Protein AF-A0A5J5J057-F1 (afdb_monomer)

Radius of gyration: 17.29 Å; Cα contacts (8 Å, |Δi|>4): 70; chains: 1; bounding box: 45×43×46 Å

Nearest PDB structures (foldseek):
  2crb-assembly1_A  TM=5.172E-01  e=2.451E+00  Mus musculus
  4drx-assembly1_B  TM=5.565E-01  e=5.419E+00  Ovis aries

Sequence (114 aa):
MNDDDALTYASHGPLSVARKGDRLLRGPEPPTQPVNWHLHAMREDWDLLTVSERVEAVRGSLLFIADPVSHLDEHDHATLADYTLGELYHSRLVLQRLLPHLIAAADGPPPRED

Solvent-accessible surface area (backbone atoms only — not comparable to full-atom values): 7349 Å² total; per-residue (Å²): 138,78,92,82,80,89,69,78,68,65,72,89,56,104,78,28,54,38,57,59,86,95,44,80,48,75,65,98,69,75,81,87,60,84,71,46,59,70,58,50,56,58,52,73,54,46,87,78,45,53,58,62,52,47,40,50,51,48,51,51,53,50,51,38,65,74,46,56,68,83,73,47,56,101,82,54,76,53,84,61,71,80,55,52,71,68,42,50,52,52,42,48,57,52,45,67,64,46,46,61,59,35,50,58,62,54,69,51,80,77,83,80,86,127

pLDDT: mean 70.29, std 19.85, range [30.58, 95.25]

Secondary structure (DSSP, 8-state):
---------B--STT-BEEETTEEE--SS-S-----HHHHHHHHTGGGS-HHHHHHHHHHHHHHHH-SGGG--TT--STTTT--HHHHHHHHHHHHHHHHHHHHHHH-PPPP--

Foldseek 3Di:
DDDDDPWDWDDQDQPTWTDDPPDTDGDNDDDDDPDLVLVVVCVVCVVVDDLVRNLVVLVVLLVCLVPVPVVDDPPPPDPCVPHDNVSSVSSNVVSVVVNVVSVDVVVDDPDDDD

Mean predicted aligned error: 13.41 Å

Structure (mmCIF, N/CA/C/O backbone):
data_AF-A0A5J5J057-F1
#
_entry.id   AF-A0A5J5J057-F1
#
loop_
_atom_site.group_PDB
_atom_site.id
_atom_site.type_symbol
_atom_site.label_atom_id
_atom_site.label_alt_id
_atom_site.label_comp_id
_atom_site.label_asym_id
_atom_site.label_entity_id
_atom_site.label_seq_id
_atom_site.pdbx_PDB_ins_code
_atom_site.Cartn_x
_atom_site.Cartn_y
_atom_site.Cartn_z
_atom_site.occupancy
_atom_site.B_iso_or_equiv
_atom_site.auth_seq_id
_atom_site.auth_comp_id
_atom_site.auth_asym_id
_atom_site.auth_atom_id
_atom_site.pdbx_PDB_model_num
ATOM 1 N N . MET A 1 1 ? 17.970 -22.728 -14.335 1.00 30.58 1 MET A N 1
ATOM 2 C CA . MET A 1 1 ? 17.951 -23.880 -13.412 1.00 30.58 1 MET A CA 1
ATOM 3 C C . MET A 1 1 ? 17.321 -23.365 -12.129 1.00 30.58 1 MET A C 1
ATOM 5 O O . MET A 1 1 ? 17.867 -22.425 -11.573 1.00 30.58 1 MET A O 1
ATOM 9 N N . ASN A 1 2 ? 16.157 -23.925 -11.791 1.00 35.81 2 ASN A N 1
ATOM 10 C CA . ASN A 1 2 ? 15.258 -23.665 -10.655 1.00 35.81 2 ASN A CA 1
ATOM 11 C C . ASN A 1 2 ? 14.646 -22.264 -10.489 1.00 35.81 2 ASN A C 1
ATOM 13 O O . ASN A 1 2 ? 15.198 -21.402 -9.812 1.00 35.81 2 ASN A O 1
ATOM 17 N N . ASP A 1 3 ? 13.434 -22.123 -11.037 1.00 45.19 3 ASP A N 1
ATOM 18 C CA . ASP A 1 3 ? 12.280 -21.698 -10.236 1.00 45.19 3 ASP A CA 1
ATOM 19 C C . ASP A 1 3 ? 12.157 -22.640 -9.031 1.00 45.19 3 ASP A C 1
ATOM 21 O O . ASP A 1 3 ? 12.112 -23.847 -9.242 1.00 45.19 3 ASP A O 1
ATOM 25 N N . ASP A 1 4 ? 12.174 -22.114 -7.807 1.00 38.03 4 ASP A N 1
ATOM 26 C CA . ASP A 1 4 ? 11.490 -22.685 -6.638 1.00 38.03 4 ASP A CA 1
ATOM 27 C C . ASP A 1 4 ? 11.689 -21.757 -5.427 1.00 38.03 4 ASP A C 1
ATOM 29 O O . ASP A 1 4 ? 12.806 -21.354 -5.103 1.00 38.03 4 ASP A O 1
ATOM 33 N N . ASP A 1 5 ? 10.578 -21.455 -4.756 1.00 39.72 5 ASP A N 1
ATOM 34 C CA . ASP A 1 5 ? 10.420 -20.657 -3.532 1.00 39.72 5 ASP A CA 1
ATOM 35 C C . ASP A 1 5 ? 10.354 -19.127 -3.694 1.00 39.72 5 ASP A C 1
ATOM 37 O O . ASP A 1 5 ? 11.186 -18.368 -3.194 1.00 39.72 5 ASP A O 1
ATOM 41 N N . ALA A 1 6 ? 9.254 -18.644 -4.281 1.00 38.47 6 ALA A N 1
ATOM 42 C CA . ALA A 1 6 ? 8.764 -17.292 -4.016 1.00 38.47 6 ALA A CA 1
ATOM 43 C C . ALA A 1 6 ? 8.367 -17.166 -2.527 1.00 38.47 6 ALA A C 1
ATOM 45 O O . ALA A 1 6 ? 7.258 -17.501 -2.104 1.00 38.47 6 ALA A O 1
ATOM 46 N N . LEU A 1 7 ? 9.314 -16.713 -1.710 1.00 44.62 7 LEU A N 1
ATOM 47 C CA . LEU A 1 7 ? 9.176 -16.525 -0.268 1.00 44.62 7 LEU A CA 1
ATOM 48 C C . LEU A 1 7 ? 8.236 -15.343 0.029 1.00 44.62 7 LEU A C 1
ATOM 50 O O . LEU A 1 7 ? 8.642 -14.185 -0.019 1.00 44.62 7 LEU A O 1
ATOM 54 N N . THR A 1 8 ? 6.973 -15.629 0.349 1.00 39.03 8 THR A N 1
ATOM 55 C CA . THR A 1 8 ? 6.021 -14.610 0.822 1.00 39.03 8 THR A CA 1
ATOM 56 C C . THR A 1 8 ? 6.206 -14.427 2.333 1.00 39.03 8 THR A C 1
ATOM 58 O O . THR A 1 8 ? 5.908 -15.349 3.094 1.00 39.03 8 THR A O 1
ATOM 61 N N . TYR A 1 9 ? 6.697 -13.269 2.788 1.00 49.66 9 TYR A N 1
ATOM 62 C CA . TYR A 1 9 ? 6.832 -12.954 4.219 1.00 49.66 9 TYR A CA 1
ATOM 63 C C . TYR A 1 9 ? 5.875 -11.840 4.647 1.00 49.66 9 TYR A C 1
ATOM 65 O O . TYR A 1 9 ? 5.698 -10.850 3.943 1.00 49.66 9 TYR A O 1
ATOM 73 N N . ALA A 1 10 ? 5.262 -12.019 5.819 1.00 38.59 10 ALA A N 1
ATOM 74 C CA . ALA A 1 10 ? 4.411 -11.034 6.469 1.00 38.59 10 ALA A CA 1
ATOM 75 C C . ALA A 1 10 ? 5.087 -10.534 7.757 1.00 38.59 10 ALA A C 1
ATOM 77 O O . ALA A 1 10 ? 5.382 -11.330 8.645 1.00 38.59 10 ALA A O 1
ATOM 78 N N . SER A 1 11 ? 5.234 -9.208 7.824 1.00 41.53 11 SER A N 1
ATOM 79 C CA . SER A 1 11 ? 5.592 -8.360 8.972 1.00 41.53 11 SER A CA 1
ATOM 80 C C . SER A 1 11 ? 7.046 -8.360 9.473 1.00 41.53 11 SER A C 1
ATOM 82 O O . SER A 1 11 ? 7.749 -9.367 9.466 1.00 41.53 11 SER A O 1
ATOM 84 N N . HIS A 1 12 ? 7.470 -7.163 9.908 1.00 39.88 12 HIS A N 1
ATOM 85 C CA . HIS A 1 12 ? 8.731 -6.869 10.585 1.00 39.88 12 HIS A CA 1
ATOM 86 C C . HIS A 1 12 ? 8.465 -6.616 12.077 1.00 39.88 12 HIS A C 1
ATOM 88 O O . HIS A 1 12 ? 7.659 -5.764 12.440 1.00 39.88 12 HIS A O 1
ATOM 94 N N . GLY A 1 13 ? 9.162 -7.361 12.930 1.00 42.66 13 GLY A N 1
ATOM 95 C CA . GLY A 1 13 ? 9.141 -7.294 14.391 1.00 42.66 13 GLY A CA 1
ATOM 96 C C . GLY A 1 13 ? 9.843 -8.512 15.021 1.00 42.66 13 GLY A C 1
ATOM 97 O O . GLY A 1 13 ? 10.202 -9.450 14.303 1.00 42.66 13 GLY A O 1
ATOM 98 N N . PRO A 1 14 ? 9.996 -8.581 16.358 1.00 41.28 14 PRO A N 1
ATOM 99 C CA . PRO A 1 14 ? 10.583 -9.736 17.068 1.00 41.28 14 PRO A CA 1
ATOM 100 C C . PRO A 1 14 ? 9.863 -11.074 16.807 1.00 41.28 14 PRO A C 1
ATOM 102 O O . PRO A 1 14 ? 10.348 -12.145 17.166 1.00 41.28 14 PRO A O 1
ATOM 105 N N . LEU A 1 15 ? 8.678 -10.998 16.196 1.00 37.69 15 LEU A N 1
ATOM 106 C CA . LEU A 1 15 ? 7.789 -12.103 15.861 1.00 37.69 15 LEU A CA 1
ATOM 107 C C . LEU A 1 15 ? 7.699 -12.364 14.348 1.00 37.69 15 LEU A C 1
ATOM 109 O O . LEU A 1 15 ? 6.811 -13.103 13.933 1.00 37.69 15 LEU A O 1
ATOM 113 N N . SER A 1 16 ? 8.587 -11.786 13.531 1.00 45.81 16 SER A N 1
ATOM 114 C CA . SER A 1 16 ? 8.602 -12.018 12.078 1.00 45.81 16 SER A CA 1
ATOM 115 C C . SER A 1 16 ? 8.796 -13.505 11.790 1.00 45.81 16 SER A C 1
ATOM 117 O O . SER A 1 16 ? 9.699 -14.143 12.343 1.00 45.81 16 SER A O 1
ATOM 119 N N . VAL A 1 17 ? 7.945 -14.065 10.932 1.00 44.81 17 VAL A N 1
ATOM 120 C CA . VAL A 1 17 ? 7.990 -15.482 10.569 1.00 44.81 17 VAL A CA 1
ATOM 121 C C . VAL A 1 17 ? 8.246 -15.618 9.082 1.00 44.81 17 VAL A C 1
ATOM 123 O O . VAL A 1 17 ? 7.434 -15.212 8.253 1.00 44.81 17 VAL A O 1
ATOM 126 N N . ALA A 1 18 ? 9.353 -16.277 8.765 1.00 48.66 18 ALA A N 1
ATOM 127 C CA . ALA A 1 18 ? 9.680 -16.696 7.420 1.00 48.66 18 ALA A CA 1
ATOM 128 C C . ALA A 1 18 ? 9.390 -18.194 7.228 1.00 48.66 18 ALA A C 1
ATOM 130 O O . ALA A 1 18 ? 9.795 -19.008 8.059 1.00 48.66 18 ALA A O 1
ATOM 131 N N . ARG A 1 19 ? 8.700 -18.578 6.142 1.00 41.16 19 ARG A N 1
ATOM 132 C CA . ARG A 1 19 ? 8.568 -19.979 5.699 1.00 41.16 19 ARG A CA 1
ATOM 133 C C . ARG A 1 19 ? 9.409 -20.243 4.453 1.00 41.16 19 ARG A C 1
ATOM 135 O O . ARG A 1 19 ? 9.215 -19.573 3.446 1.00 41.16 19 ARG A O 1
ATOM 142 N N . LYS A 1 20 ? 10.292 -21.242 4.528 1.00 48.06 20 LYS A N 1
ATOM 143 C CA . LYS A 1 20 ? 10.997 -21.841 3.384 1.00 48.06 20 LYS A CA 1
ATOM 144 C C . LYS A 1 20 ? 10.638 -23.327 3.340 1.00 48.06 20 LYS A C 1
ATOM 146 O O . LYS A 1 20 ? 11.078 -24.075 4.218 1.00 48.06 20 LYS A O 1
ATOM 151 N N . GLY A 1 21 ? 9.802 -23.739 2.387 1.00 60.62 21 GLY A N 1
ATOM 152 C CA . GLY A 1 21 ? 9.149 -25.053 2.432 1.00 60.62 21 GLY A CA 1
ATOM 153 C C . GLY A 1 21 ? 8.426 -25.270 3.773 1.00 60.62 21 GLY A C 1
ATOM 154 O O . GLY A 1 21 ? 7.684 -24.399 4.228 1.00 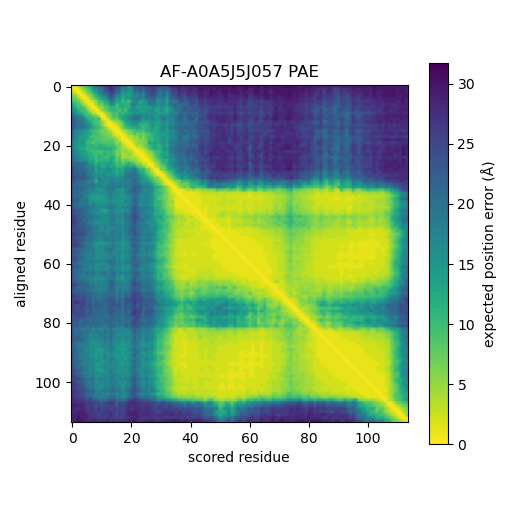60.62 21 GLY A O 1
ATOM 155 N N . ASP A 1 22 ? 8.719 -26.380 4.457 1.00 51.94 22 ASP A N 1
ATOM 156 C CA . ASP A 1 22 ? 8.147 -26.722 5.775 1.00 51.94 22 ASP A CA 1
ATOM 157 C C . ASP A 1 22 ? 8.878 -26.089 6.975 1.00 51.94 22 ASP A C 1
ATOM 159 O O . ASP A 1 22 ? 8.515 -26.316 8.134 1.00 51.94 22 ASP A O 1
ATOM 163 N N . ARG A 1 23 ? 9.940 -25.306 6.743 1.00 42.25 23 ARG A N 1
ATOM 164 C CA . ARG A 1 23 ? 10.811 -24.807 7.815 1.00 42.25 23 ARG A CA 1
ATOM 165 C C . ARG A 1 23 ? 10.496 -23.359 8.181 1.00 42.25 23 ARG A C 1
ATOM 167 O O . ARG A 1 23 ? 10.461 -22.474 7.327 1.00 42.25 23 ARG A O 1
ATOM 174 N N . LEU A 1 24 ? 10.325 -23.124 9.482 1.00 49.31 24 LEU A N 1
ATOM 175 C CA . LEU A 1 24 ? 10.050 -21.815 10.071 1.00 49.31 24 LEU A CA 1
ATOM 176 C C . LEU A 1 24 ? 11.366 -21.157 10.516 1.00 49.31 24 LEU A C 1
ATOM 178 O O . LEU A 1 24 ? 12.078 -21.702 11.361 1.00 49.31 24 LEU A O 1
ATOM 182 N N . LEU A 1 25 ? 11.703 -20.007 9.935 1.00 50.34 25 LEU A N 1
ATOM 183 C CA . LEU A 1 25 ? 12.896 -19.226 10.268 1.00 50.34 25 LEU A CA 1
ATOM 184 C C . LEU A 1 25 ? 12.500 -18.016 11.126 1.00 50.34 25 LEU A C 1
ATOM 186 O O . LEU A 1 25 ? 11.564 -17.289 10.791 1.00 50.34 25 LEU A O 1
ATOM 190 N N . ARG A 1 26 ? 13.217 -17.822 12.241 1.00 45.62 26 ARG A N 1
ATOM 191 C CA . ARG A 1 26 ? 13.095 -16.679 13.162 1.00 45.62 26 ARG A CA 1
ATOM 192 C C . ARG A 1 26 ? 14.465 -16.012 13.283 1.00 45.62 26 ARG A C 1
ATOM 194 O O . ARG A 1 26 ? 15.449 -16.712 13.512 1.00 45.62 26 ARG A O 1
ATOM 201 N N . GLY A 1 27 ? 14.537 -14.692 13.142 1.00 48.47 27 GLY A N 1
ATOM 202 C CA . GLY A 1 27 ? 15.784 -13.935 13.254 1.00 48.47 27 GLY A CA 1
ATOM 203 C C . GLY A 1 27 ? 15.555 -12.423 13.155 1.00 48.47 27 GLY A C 1
ATOM 204 O O . GLY A 1 27 ? 14.501 -12.017 12.666 1.00 48.47 27 GLY A O 1
ATOM 205 N N . PRO A 1 28 ? 16.505 -11.601 13.640 1.00 42.31 28 PRO A N 1
ATOM 206 C CA . PRO A 1 28 ? 16.376 -10.141 13.685 1.00 42.31 28 PRO A CA 1
ATOM 207 C C . PRO A 1 28 ? 16.414 -9.483 12.301 1.00 42.31 28 PRO A C 1
ATOM 209 O O . PRO A 1 28 ? 15.923 -8.371 12.153 1.00 42.31 28 PRO A O 1
ATOM 212 N N . GLU A 1 29 ? 16.941 -10.171 11.287 1.00 42.03 29 GLU A N 1
ATOM 213 C CA . GLU A 1 29 ? 17.014 -9.648 9.927 1.00 42.03 29 GLU A CA 1
ATOM 214 C C . GLU A 1 29 ? 16.961 -10.821 8.933 1.00 42.03 29 GLU A C 1
ATOM 216 O O . GLU A 1 29 ? 17.830 -11.700 8.973 1.00 42.03 29 GLU A O 1
ATOM 221 N N . PRO A 1 30 ? 15.910 -10.9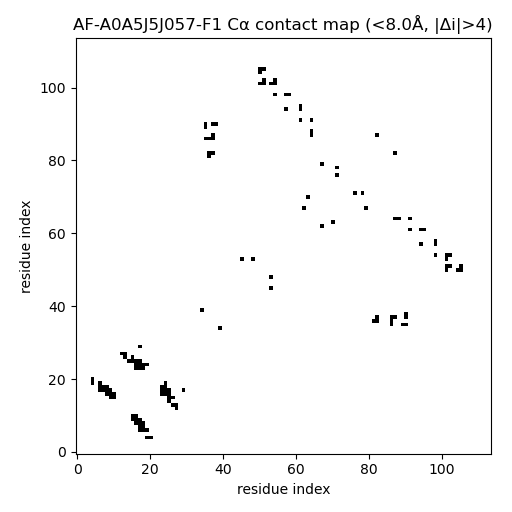39 8.100 1.00 44.38 30 PRO A N 1
ATOM 222 C CA . PRO A 1 30 ? 15.880 -11.961 7.066 1.00 44.38 30 PRO A CA 1
ATOM 223 C C . PRO A 1 30 ? 16.947 -11.652 5.999 1.00 44.38 30 PRO A C 1
ATOM 225 O O . PRO A 1 30 ? 17.182 -10.481 5.701 1.00 44.38 30 PRO A O 1
ATOM 228 N N . PRO A 1 31 ? 17.589 -12.678 5.402 1.00 44.59 31 PRO A N 1
ATOM 229 C CA . PRO A 1 31 ? 18.513 -12.482 4.287 1.00 44.59 31 PRO A CA 1
ATOM 230 C C . PRO A 1 31 ? 17.816 -11.662 3.202 1.00 44.59 31 PRO A C 1
ATOM 232 O O . PRO A 1 31 ? 16.697 -12.008 2.828 1.00 44.59 31 PRO A O 1
ATOM 235 N N . THR A 1 32 ? 18.481 -10.584 2.775 1.00 43.72 32 THR A N 1
ATOM 236 C CA . THR A 1 32 ? 18.045 -9.529 1.843 1.00 43.72 32 THR A CA 1
ATOM 237 C C . THR A 1 32 ? 17.032 -10.016 0.808 1.00 43.72 32 THR A C 1
ATOM 239 O O . THR A 1 32 ? 17.382 -10.364 -0.321 1.00 43.72 32 THR A O 1
ATOM 242 N N . GLN A 1 33 ? 15.756 -10.036 1.187 1.00 44.91 33 GLN A N 1
ATOM 243 C CA . GLN A 1 33 ? 14.705 -9.906 0.200 1.00 44.91 33 GLN A CA 1
ATOM 244 C C . GLN A 1 33 ? 14.782 -8.472 -0.312 1.00 44.91 33 GLN A C 1
ATOM 246 O O . GLN A 1 33 ? 15.078 -7.577 0.487 1.00 44.91 33 GLN A O 1
ATOM 251 N N . PRO A 1 34 ? 14.534 -8.223 -1.605 1.00 51.28 34 PRO A N 1
ATOM 252 C CA . PRO A 1 34 ? 14.246 -6.869 -2.037 1.00 51.28 34 PRO A CA 1
ATOM 253 C C . PRO A 1 34 ? 13.083 -6.375 -1.171 1.00 51.28 34 PRO A C 1
ATOM 255 O O . PRO A 1 34 ? 11.984 -6.936 -1.207 1.00 51.28 34 PRO A O 1
ATOM 258 N N . VAL A 1 35 ? 13.376 -5.413 -0.293 1.00 59.31 35 VAL A N 1
ATOM 259 C CA . VAL A 1 35 ? 12.357 -4.719 0.488 1.00 59.31 35 VAL A CA 1
ATOM 260 C C . VAL A 1 35 ? 11.399 -4.163 -0.545 1.00 59.31 35 VAL A C 1
ATOM 262 O O . VAL A 1 35 ? 11.831 -3.431 -1.424 1.00 59.31 35 VAL A O 1
ATOM 265 N N . ASN A 1 36 ? 10.128 -4.560 -0.484 1.00 73.38 36 ASN A N 1
ATOM 266 C CA . ASN A 1 36 ? 9.128 -3.948 -1.341 1.00 73.38 36 ASN A CA 1
ATOM 267 C C . ASN A 1 36 ? 9.010 -2.487 -0.901 1.00 73.38 36 ASN A C 1
ATOM 269 O O . ASN A 1 36 ? 8.352 -2.197 0.104 1.00 73.38 36 ASN A O 1
ATOM 273 N N . TRP A 1 37 ? 9.702 -1.596 -1.609 1.00 76.25 37 TRP A N 1
ATOM 274 C CA . TRP A 1 37 ? 9.857 -0.201 -1.205 1.00 76.25 37 TRP A CA 1
ATOM 275 C C . TRP A 1 37 ? 8.521 0.526 -1.142 1.00 76.25 37 TRP A C 1
ATOM 277 O O . TRP A 1 37 ? 8.332 1.389 -0.290 1.00 76.25 37 TRP A O 1
ATOM 287 N N . HIS A 1 38 ? 7.561 0.112 -1.967 1.00 82.00 38 HIS A N 1
ATOM 288 C CA . HIS A 1 38 ? 6.211 0.652 -1.941 1.00 82.00 38 HIS A CA 1
ATOM 289 C C . HIS A 1 38 ? 5.494 0.330 -0.619 1.00 82.00 38 HIS A C 1
ATOM 291 O O . HIS A 1 38 ? 4.969 1.224 0.042 1.00 82.00 38 HIS A O 1
ATOM 297 N N . LEU A 1 39 ? 5.522 -0.933 -0.176 1.00 84.56 39 LEU A N 1
ATOM 298 C CA . LEU A 1 39 ? 4.959 -1.310 1.130 1.00 84.56 39 LEU A CA 1
ATOM 299 C C . LEU A 1 39 ? 5.761 -0.727 2.299 1.00 84.56 39 LEU A C 1
ATOM 301 O O . LEU A 1 39 ? 5.183 -0.446 3.347 1.00 84.56 39 LEU A O 1
ATOM 305 N N . HIS A 1 40 ? 7.077 -0.560 2.139 1.00 82.81 40 HIS A N 1
ATOM 306 C CA . HIS A 1 40 ? 7.917 0.071 3.153 1.00 82.81 40 HIS A CA 1
ATOM 307 C C . HIS A 1 40 ? 7.525 1.532 3.371 1.00 82.81 40 HIS A C 1
ATOM 309 O O . HIS A 1 40 ? 7.280 1.908 4.513 1.00 82.81 40 HIS A O 1
ATOM 315 N N . ALA A 1 41 ? 7.388 2.313 2.297 1.00 80.88 41 ALA A N 1
ATOM 316 C CA . ALA A 1 41 ? 6.955 3.707 2.364 1.00 80.88 41 ALA A CA 1
ATOM 317 C C . ALA A 1 41 ? 5.582 3.833 3.043 1.00 80.88 41 ALA A C 1
ATOM 319 O O . ALA A 1 41 ? 5.426 4.581 4.001 1.00 80.88 41 ALA A O 1
ATOM 320 N N . MET A 1 42 ? 4.608 3.000 2.656 1.00 85.62 42 MET A N 1
ATOM 321 C CA . MET A 1 42 ? 3.297 2.979 3.324 1.00 85.62 42 MET A CA 1
ATOM 322 C C . MET A 1 42 ? 3.377 2.631 4.818 1.00 85.62 42 MET A C 1
ATOM 324 O O . MET A 1 42 ? 2.518 3.043 5.597 1.00 85.62 42 MET A O 1
ATOM 328 N N . ARG A 1 43 ? 4.372 1.834 5.229 1.00 84.06 43 ARG A N 1
ATOM 329 C CA . ARG A 1 43 ? 4.570 1.462 6.634 1.00 84.06 43 ARG A CA 1
ATOM 330 C C . ARG A 1 43 ? 5.080 2.637 7.467 1.00 84.06 43 ARG A C 1
ATOM 332 O O . ARG A 1 43 ? 4.722 2.712 8.637 1.00 84.06 43 ARG A O 1
ATOM 339 N N . GLU A 1 44 ? 5.921 3.503 6.908 1.00 84.38 44 GLU A N 1
ATOM 340 C CA . GLU A 1 44 ? 6.521 4.631 7.639 1.00 84.38 44 GLU A CA 1
ATOM 341 C C . GLU A 1 44 ? 5.456 5.587 8.185 1.00 84.38 44 GLU A C 1
ATOM 343 O O . GLU A 1 44 ? 5.548 6.014 9.335 1.00 84.38 44 GLU A O 1
ATOM 348 N N . ASP A 1 45 ? 4.387 5.802 7.420 1.00 82.56 45 ASP A N 1
ATOM 349 C CA . ASP A 1 45 ? 3.268 6.657 7.825 1.00 82.56 45 ASP A CA 1
ATOM 350 C C . ASP A 1 45 ? 2.177 5.906 8.607 1.00 82.56 45 ASP A C 1
ATOM 352 O O . ASP A 1 45 ? 1.256 6.513 9.152 1.00 82.56 45 ASP A O 1
ATOM 356 N N . TRP A 1 46 ? 2.254 4.575 8.695 1.00 86.19 46 TRP A N 1
ATOM 357 C CA . TRP A 1 46 ? 1.142 3.728 9.138 1.00 86.19 46 TRP A CA 1
ATOM 358 C C . TRP A 1 46 ? 0.645 4.040 10.549 1.00 86.19 46 TRP A C 1
ATOM 360 O O . TRP A 1 46 ? -0.564 4.056 10.807 1.00 86.19 46 TRP A O 1
ATOM 370 N N . ASP A 1 47 ? 1.570 4.288 11.474 1.00 86.94 47 ASP A N 1
ATOM 371 C CA . ASP A 1 47 ? 1.262 4.557 12.881 1.00 86.94 47 ASP A CA 1
ATOM 372 C C . ASP A 1 47 ? 0.690 5.962 13.113 1.00 86.94 47 ASP A C 1
ATOM 374 O O . ASP A 1 47 ? 0.093 6.208 14.160 1.00 86.94 47 ASP A O 1
ATOM 378 N N . LEU A 1 48 ? 0.806 6.854 12.126 1.00 91.12 48 LEU A N 1
ATOM 379 C CA . LEU A 1 48 ? 0.246 8.206 12.168 1.00 91.12 48 LEU A CA 1
ATOM 380 C C . LEU A 1 48 ? -1.222 8.254 11.723 1.00 91.12 48 LEU A C 1
ATOM 382 O O . LEU A 1 48 ? -1.898 9.250 11.969 1.00 91.12 48 LEU A O 1
ATOM 386 N N . LEU A 1 49 ? -1.717 7.188 11.090 1.00 90.25 49 LEU A N 1
ATOM 387 C CA .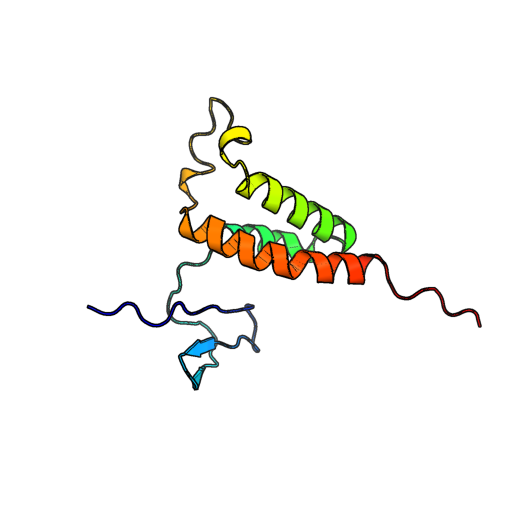 LEU A 1 49 ? -3.062 7.117 10.524 1.00 90.25 49 LEU A CA 1
ATOM 388 C C . LEU A 1 49 ? -4.050 6.428 11.475 1.00 90.25 49 LEU A C 1
ATOM 390 O O . LEU A 1 49 ? -3.776 5.360 12.036 1.00 90.25 49 LEU A O 1
ATOM 394 N N . THR A 1 50 ? -5.253 6.987 11.584 1.00 93.44 50 THR A N 1
ATOM 395 C CA . THR A 1 50 ? -6.420 6.303 12.156 1.00 93.44 50 THR A CA 1
ATOM 396 C C . THR A 1 50 ? -6.808 5.080 11.317 1.00 93.44 50 THR A C 1
ATOM 398 O O . THR A 1 50 ? -6.408 4.931 10.164 1.00 93.44 50 THR A O 1
ATOM 401 N N . VAL A 1 51 ? -7.629 4.179 11.869 1.00 90.25 51 VAL A N 1
ATOM 402 C CA . VAL A 1 51 ? -8.083 2.983 11.131 1.00 90.25 51 VAL A CA 1
ATOM 403 C C . VAL A 1 51 ? -8.822 3.364 9.843 1.00 90.25 51 VAL A C 1
ATOM 405 O O . VAL A 1 51 ? -8.568 2.760 8.803 1.00 90.25 51 VAL A O 1
ATOM 408 N N . SER A 1 52 ? -9.666 4.397 9.881 1.00 91.94 52 SER A N 1
ATOM 409 C CA . SER A 1 52 ? -10.373 4.896 8.697 1.00 91.94 52 SER A CA 1
ATOM 410 C C . SER A 1 52 ? -9.419 5.503 7.667 1.00 91.94 52 SER A C 1
ATOM 412 O O . SER A 1 52 ? -9.532 5.210 6.481 1.00 91.94 52 SER A O 1
ATOM 414 N N . GLU A 1 53 ? -8.422 6.278 8.098 1.00 93.88 53 GLU A N 1
ATOM 415 C CA . GLU A 1 53 ? -7.402 6.818 7.187 1.00 93.88 53 GLU A CA 1
ATOM 416 C C . GLU A 1 53 ? -6.542 5.710 6.566 1.00 93.88 53 GLU A C 1
ATOM 418 O O . GLU A 1 53 ? -6.190 5.795 5.393 1.00 93.88 53 GLU A O 1
ATOM 423 N N . ARG A 1 54 ? -6.268 4.620 7.295 1.00 92.88 54 ARG A N 1
ATOM 424 C CA . ARG A 1 54 ? -5.592 3.433 6.741 1.00 92.88 54 ARG A CA 1
ATOM 425 C C . ARG A 1 54 ? -6.427 2.749 5.660 1.00 92.88 54 ARG A C 1
ATOM 427 O O . ARG A 1 54 ? -5.859 2.274 4.681 1.00 92.88 54 ARG A O 1
ATOM 434 N N . VAL A 1 55 ? -7.755 2.690 5.807 1.00 93.25 55 VAL A N 1
ATOM 435 C CA . VAL A 1 55 ? -8.650 2.169 4.754 1.00 93.25 55 VAL A CA 1
ATOM 436 C C . VAL A 1 55 ? -8.504 3.001 3.482 1.00 93.25 55 VAL A C 1
ATOM 438 O O . VAL A 1 55 ? -8.300 2.433 2.407 1.00 93.25 55 VAL A O 1
ATOM 441 N N . GLU A 1 56 ? -8.557 4.326 3.601 1.00 95.25 56 GLU A N 1
ATOM 442 C CA . GLU A 1 56 ? -8.429 5.229 2.454 1.00 95.25 56 GLU A CA 1
ATOM 443 C C . GLU A 1 56 ? -7.029 5.188 1.833 1.00 95.25 56 GLU A C 1
ATOM 445 O O . GLU A 1 56 ? -6.910 5.093 0.612 1.00 95.25 56 GLU A O 1
ATOM 450 N N . ALA A 1 57 ? -5.972 5.137 2.646 1.00 93.38 57 ALA A N 1
ATOM 451 C CA . ALA A 1 57 ? -4.600 4.981 2.165 1.00 93.38 57 ALA A CA 1
ATOM 452 C C . ALA A 1 57 ? -4.428 3.686 1.355 1.00 93.38 57 ALA A C 1
ATOM 454 O O . ALA A 1 57 ? -3.891 3.702 0.250 1.00 93.38 57 ALA A O 1
ATOM 455 N N . VAL A 1 58 ? -4.951 2.558 1.853 1.00 94.19 58 VAL A N 1
ATOM 456 C CA . VAL A 1 58 ? -4.896 1.276 1.133 1.00 94.19 58 VAL A CA 1
ATOM 457 C C . VAL A 1 58 ? -5.708 1.320 -0.165 1.00 94.19 58 VAL A C 1
ATOM 459 O O . VAL A 1 58 ? -5.254 0.788 -1.181 1.00 94.19 58 VAL A O 1
ATOM 462 N N . ARG A 1 59 ? -6.885 1.959 -0.174 1.00 95.00 59 ARG A N 1
ATOM 463 C CA . ARG A 1 59 ? -7.680 2.158 -1.400 1.00 95.00 59 ARG A CA 1
ATOM 464 C C . ARG A 1 59 ? -6.930 3.012 -2.421 1.00 95.00 59 ARG A C 1
ATOM 466 O O . ARG A 1 59 ? -6.865 2.619 -3.583 1.00 95.00 59 ARG A O 1
ATOM 473 N N . GLY A 1 60 ? -6.341 4.125 -1.987 1.00 92.62 60 GLY A N 1
ATOM 474 C CA . GLY A 1 60 ? -5.532 5.011 -2.823 1.00 92.62 60 GLY A CA 1
ATOM 475 C C . GLY A 1 60 ? -4.352 4.280 -3.456 1.00 92.62 60 GLY A C 1
ATOM 476 O O . GLY A 1 60 ? -4.190 4.322 -4.673 1.00 92.62 60 GLY A O 1
ATOM 477 N N . SER A 1 61 ? -3.601 3.505 -2.672 1.00 91.44 61 SER A N 1
ATOM 478 C CA . SER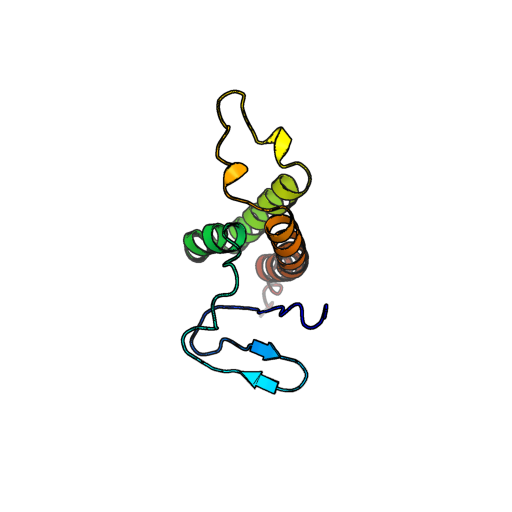 A 1 61 ? -2.492 2.701 -3.199 1.00 91.44 61 SER A CA 1
ATOM 479 C C . SER A 1 61 ? -2.954 1.625 -4.183 1.00 91.44 61 SER A C 1
ATOM 481 O O . SER A 1 61 ? -2.288 1.376 -5.184 1.00 91.44 61 SER A O 1
ATOM 483 N N . LEU A 1 62 ? -4.109 0.990 -3.958 1.00 93.31 62 LEU A N 1
ATOM 484 C CA . LEU A 1 62 ? -4.664 0.024 -4.913 1.00 93.31 62 LEU A CA 1
ATOM 485 C C . LEU A 1 62 ? -5.092 0.675 -6.235 1.00 93.31 62 LEU A C 1
ATOM 487 O O . LEU A 1 62 ? -4.940 0.042 -7.280 1.00 93.31 62 LEU A O 1
ATOM 491 N N . LEU A 1 63 ? -5.605 1.908 -6.198 1.00 92.44 63 LEU A N 1
ATOM 492 C CA . LEU A 1 63 ? -5.906 2.692 -7.399 1.00 92.44 63 LEU A CA 1
ATOM 493 C C . LEU A 1 63 ? -4.621 3.076 -8.137 1.00 92.44 63 LEU A C 1
ATOM 495 O O . LEU A 1 63 ? -4.526 2.822 -9.335 1.00 92.44 63 LEU A O 1
ATOM 499 N N . PHE A 1 64 ? -3.611 3.558 -7.408 1.00 89.31 64 PHE A N 1
ATOM 500 C CA . PHE A 1 64 ? -2.290 3.847 -7.963 1.00 89.31 64 PHE A CA 1
ATOM 501 C C . PHE A 1 64 ? -1.688 2.627 -8.660 1.00 89.31 64 PHE A C 1
ATOM 503 O O . PHE A 1 64 ? -1.239 2.725 -9.791 1.00 89.31 64 PHE A O 1
ATOM 510 N N . ILE A 1 65 ? -1.730 1.444 -8.042 1.00 90.25 65 ILE A N 1
ATOM 511 C CA . ILE A 1 65 ? -1.186 0.225 -8.659 1.00 90.25 65 ILE A CA 1
ATOM 512 C C . ILE A 1 65 ? -1.992 -0.206 -9.897 1.00 90.25 65 ILE A C 1
ATOM 514 O O . ILE A 1 65 ? -1.435 -0.817 -10.811 1.00 90.25 65 ILE A O 1
ATOM 518 N N . ALA A 1 66 ? -3.302 0.056 -9.926 1.00 89.44 66 ALA A N 1
ATOM 519 C CA . ALA A 1 66 ? -4.146 -0.292 -11.066 1.00 89.44 66 ALA A CA 1
ATOM 520 C C . ALA A 1 66 ? -3.835 0.563 -12.302 1.00 89.44 66 ALA A C 1
ATOM 522 O O . ALA A 1 66 ? -3.926 0.051 -13.419 1.00 89.44 66 ALA A O 1
ATOM 523 N N . ASP A 1 67 ? -3.452 1.823 -12.095 1.00 87.12 67 ASP A N 1
ATOM 524 C CA . ASP A 1 67 ? -3.073 2.744 -13.162 1.00 87.12 67 ASP A CA 1
ATOM 525 C C . ASP A 1 67 ? -1.966 3.722 -12.719 1.00 87.12 67 ASP A C 1
ATOM 527 O O . ASP A 1 67 ? -2.232 4.900 -12.475 1.00 87.12 67 ASP A O 1
ATOM 531 N N . PRO A 1 68 ? -0.704 3.263 -12.620 1.00 79.19 68 PRO A N 1
ATOM 532 C CA . PRO A 1 68 ? 0.374 4.081 -12.063 1.00 79.19 68 PRO A CA 1
ATOM 533 C C . PRO A 1 68 ? 0.746 5.267 -12.959 1.00 79.19 68 PRO A C 1
ATOM 535 O O . PRO A 1 68 ? 1.251 6.276 -12.478 1.00 79.19 68 PRO A O 1
ATOM 538 N N . VAL A 1 69 ? 0.491 5.151 -14.267 1.00 80.38 69 VAL A N 1
ATOM 539 C CA . VAL A 1 69 ? 0.847 6.169 -15.265 1.00 80.38 69 VAL A CA 1
ATOM 540 C C . VAL A 1 69 ? -0.046 7.397 -15.135 1.00 80.38 69 VAL A C 1
ATOM 542 O O . VAL A 1 69 ? 0.450 8.510 -15.265 1.00 80.38 69 VAL A O 1
ATOM 545 N N . SER A 1 70 ? -1.331 7.220 -14.815 1.00 81.56 70 SER A N 1
ATOM 546 C CA . SER A 1 70 ? -2.252 8.344 -14.590 1.00 81.56 70 SER A CA 1
ATOM 547 C C . SER A 1 70 ? -1.912 9.197 -13.364 1.00 81.56 70 SER A C 1
ATOM 549 O O . SER A 1 70 ? -2.478 10.275 -13.200 1.00 81.56 70 SER A O 1
ATOM 551 N N . HIS A 1 71 ? -1.003 8.729 -12.506 1.00 72.88 71 HIS A N 1
ATOM 552 C CA . HIS A 1 71 ? -0.508 9.473 -11.350 1.00 72.88 71 HIS A CA 1
ATOM 553 C C . HIS A 1 71 ? 0.807 10.216 -11.612 1.00 72.88 71 HIS A C 1
ATOM 555 O O . HIS A 1 71 ? 1.242 10.966 -10.742 1.00 72.88 71 HIS A O 1
ATOM 561 N N . LEU A 1 72 ? 1.422 10.031 -12.783 1.00 75.31 72 LEU A N 1
ATOM 562 C CA . LEU A 1 72 ? 2.589 10.800 -13.202 1.00 75.31 72 LEU A CA 1
ATOM 563 C C . LEU A 1 72 ? 2.154 12.123 -13.836 1.00 75.31 72 LEU A C 1
ATOM 565 O O . LEU A 1 72 ? 1.220 12.154 -14.641 1.00 75.31 72 LEU A O 1
ATOM 569 N N . ASP A 1 73 ? 2.865 13.203 -13.527 1.00 73.12 73 ASP A N 1
ATOM 570 C CA . ASP A 1 73 ? 2.792 14.439 -14.305 1.00 73.12 73 ASP A CA 1
ATOM 571 C C . ASP A 1 73 ? 3.936 14.522 -15.334 1.00 73.12 73 ASP A C 1
ATOM 573 O O . ASP A 1 73 ? 4.819 13.666 -15.392 1.00 73.12 73 ASP A O 1
ATOM 577 N N . GLU A 1 74 ? 3.910 15.540 -16.199 1.00 73.50 74 GLU A N 1
ATOM 578 C CA . GLU A 1 74 ? 4.894 15.696 -17.282 1.00 73.50 74 GLU A CA 1
ATOM 579 C C . GLU A 1 74 ? 6.339 15.924 -16.793 1.00 73.50 74 GLU A C 1
ATOM 581 O O . GLU A 1 74 ? 7.271 15.798 -17.586 1.00 73.50 74 GLU A O 1
ATOM 586 N N . HIS A 1 75 ? 6.528 16.235 -15.508 1.00 71.88 75 HIS A N 1
ATOM 587 C CA . HIS A 1 75 ? 7.821 16.471 -14.865 1.00 71.88 75 HIS A CA 1
ATOM 588 C C . HIS A 1 75 ? 8.225 15.329 -13.918 1.00 71.88 75 HIS A C 1
ATOM 590 O O . HIS A 1 75 ? 9.385 15.255 -13.499 1.00 71.88 75 HIS A O 1
ATOM 596 N N . ASP A 1 76 ? 7.299 14.429 -13.591 1.00 68.00 76 ASP A N 1
ATOM 597 C CA . ASP A 1 76 ? 7.528 13.289 -12.721 1.00 68.00 76 ASP A CA 1
ATOM 598 C C . ASP A 1 76 ? 8.022 12.073 -13.511 1.00 68.00 76 ASP A C 1
ATOM 600 O O . ASP A 1 76 ? 7.279 11.206 -13.977 1.00 68.00 76 ASP A O 1
ATOM 604 N N . HIS A 1 77 ? 9.341 12.021 -13.664 1.00 63.03 77 HIS A N 1
ATOM 605 C CA . HIS A 1 77 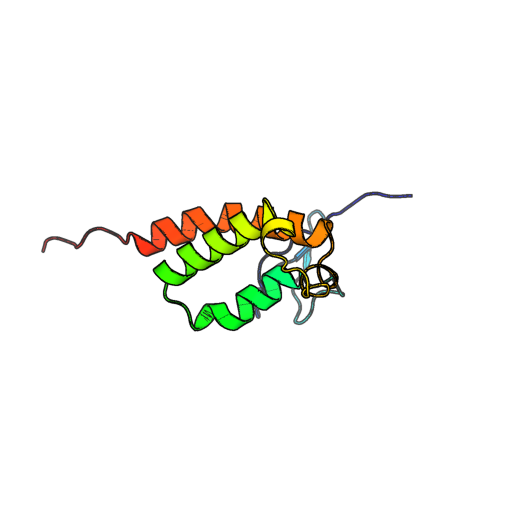? 10.040 10.898 -14.285 1.00 63.03 77 HIS A CA 1
ATOM 606 C C . HIS A 1 77 ? 10.617 9.908 -13.264 1.00 63.03 77 HIS A C 1
ATOM 608 O O . HIS A 1 77 ? 11.270 8.943 -13.665 1.00 63.03 77 HIS A O 1
ATOM 614 N N . ALA A 1 78 ? 10.429 10.151 -11.963 1.00 67.94 78 ALA A N 1
ATOM 615 C CA . ALA A 1 78 ? 11.150 9.452 -10.900 1.00 67.94 78 ALA A CA 1
ATOM 616 C C . ALA A 1 78 ? 10.241 8.586 -10.020 1.00 67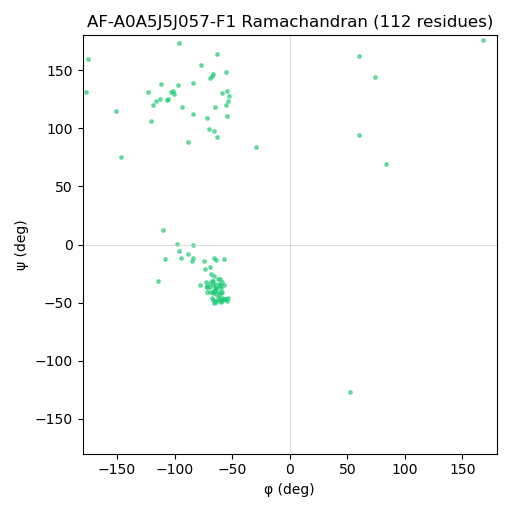.94 78 ALA A C 1
ATOM 618 O O . ALA A 1 78 ? 10.673 7.516 -9.601 1.00 67.94 78 ALA A O 1
ATOM 619 N N . THR A 1 79 ? 8.976 8.963 -9.811 1.00 67.19 79 THR A N 1
ATOM 620 C CA . THR A 1 79 ? 8.070 8.252 -8.889 1.00 67.19 79 THR A CA 1
ATOM 621 C C . THR A 1 79 ? 7.855 6.779 -9.247 1.00 67.19 79 THR A C 1
ATOM 623 O O . THR A 1 79 ? 7.706 5.942 -8.359 1.00 67.19 79 THR A O 1
ATOM 626 N N . LEU A 1 80 ? 7.874 6.422 -10.537 1.00 65.38 80 LEU A N 1
ATOM 627 C CA . LEU A 1 80 ? 7.836 5.016 -10.967 1.00 65.38 80 LEU A CA 1
ATOM 628 C C . LEU A 1 80 ? 9.216 4.403 -11.219 1.00 65.38 80 LEU A C 1
ATOM 630 O O . LEU A 1 80 ? 9.301 3.186 -11.366 1.00 65.38 80 LEU A O 1
ATOM 634 N N . ALA A 1 81 ? 10.287 5.199 -11.276 1.00 64.38 81 ALA A N 1
ATOM 635 C CA . ALA A 1 81 ? 11.635 4.678 -11.500 1.00 64.38 81 ALA A CA 1
ATOM 636 C C . ALA A 1 81 ? 12.104 3.794 -10.332 1.00 64.38 81 ALA A C 1
ATOM 638 O O . ALA A 1 81 ? 12.891 2.869 -10.536 1.00 64.38 81 ALA A O 1
ATOM 639 N N . ASP A 1 82 ? 11.565 4.048 -9.140 1.00 66.81 82 ASP A N 1
ATOM 640 C CA . ASP A 1 82 ? 11.925 3.352 -7.908 1.00 66.81 82 ASP A CA 1
ATOM 641 C C . ASP A 1 82 ? 11.169 2.028 -7.704 1.00 66.81 82 ASP A C 1
ATOM 643 O O . ASP A 1 82 ? 11.554 1.238 -6.841 1.00 66.81 82 ASP A O 1
ATOM 647 N N . TYR A 1 83 ? 10.119 1.749 -8.491 1.00 73.75 83 TYR A N 1
ATOM 648 C CA . TYR A 1 83 ? 9.294 0.549 -8.329 1.00 73.75 83 TYR A CA 1
ATOM 649 C C . TYR A 1 83 ? 9.363 -0.386 -9.531 1.00 73.75 83 TYR A C 1
ATOM 651 O O . TYR A 1 83 ? 8.986 -0.062 -10.658 1.00 73.75 83 TYR A O 1
ATOM 659 N N . THR A 1 84 ? 9.743 -1.629 -9.269 1.00 80.38 84 THR A N 1
ATOM 660 C CA . THR A 1 84 ? 9.636 -2.705 -10.252 1.00 80.38 84 THR A CA 1
ATOM 661 C C . THR A 1 84 ? 8.190 -3.199 -10.383 1.00 80.38 84 THR A C 1
ATOM 663 O O . THR A 1 84 ? 7.394 -3.168 -9.442 1.00 80.38 84 THR A O 1
ATOM 666 N N . LEU A 1 85 ? 7.846 -3.769 -11.544 1.00 76.94 85 LEU A N 1
ATOM 667 C CA . LEU A 1 85 ? 6.539 -4.411 -11.752 1.00 76.94 85 LEU A CA 1
ATOM 668 C C . LEU A 1 85 ? 6.268 -5.529 -10.725 1.00 76.94 85 LEU A C 1
ATOM 670 O O . LEU A 1 85 ? 5.130 -5.718 -10.294 1.00 76.94 85 LEU A O 1
ATOM 674 N N . GLY A 1 86 ? 7.314 -6.256 -10.317 1.00 76.44 86 GLY A N 1
ATOM 675 C CA . GLY A 1 86 ? 7.225 -7.291 -9.287 1.00 76.44 86 GLY A CA 1
ATOM 676 C C . GLY A 1 86 ? 6.862 -6.727 -7.911 1.00 76.44 86 GLY A C 1
ATOM 677 O O . GLY A 1 86 ? 6.050 -7.324 -7.203 1.00 76.44 86 GLY A O 1
ATOM 678 N N . GLU A 1 87 ? 7.394 -5.556 -7.554 1.00 81.50 87 GLU A N 1
ATOM 679 C CA . GLU A 1 87 ? 7.037 -4.860 -6.314 1.00 81.50 87 GLU A CA 1
ATOM 680 C C . GLU A 1 87 ? 5.587 -4.389 -6.335 1.00 81.50 87 GLU A C 1
ATOM 682 O O . GLU A 1 87 ? 4.847 -4.686 -5.398 1.00 81.50 87 GLU A O 1
ATOM 687 N N . LEU A 1 88 ? 5.136 -3.748 -7.416 1.00 84.12 88 LEU A N 1
ATOM 688 C CA . LEU A 1 88 ? 3.740 -3.312 -7.536 1.00 84.12 88 LEU A CA 1
ATOM 689 C C . LEU A 1 88 ? 2.768 -4.502 -7.495 1.00 84.12 88 LEU A C 1
ATOM 691 O O . LEU A 1 88 ? 1.741 -4.450 -6.812 1.00 84.12 88 LEU A O 1
ATOM 695 N N . TYR A 1 89 ? 3.113 -5.613 -8.153 1.00 83.38 89 TYR A N 1
ATOM 696 C CA . TYR A 1 89 ? 2.325 -6.846 -8.096 1.00 83.38 89 TYR A CA 1
ATOM 697 C C . TYR A 1 89 ? 2.234 -7.409 -6.672 1.00 83.38 89 TYR A C 1
ATOM 699 O O . TYR A 1 89 ? 1.140 -7.732 -6.199 1.00 83.38 89 TYR A O 1
ATOM 707 N N . HIS A 1 90 ? 3.362 -7.503 -5.965 1.00 82.50 90 HIS A N 1
ATOM 708 C CA . HIS A 1 90 ? 3.372 -7.997 -4.591 1.00 82.50 90 HIS A CA 1
ATOM 709 C C . HIS A 1 90 ? 2.587 -7.063 -3.653 1.00 82.50 90 HIS A C 1
ATOM 711 O O . HIS A 1 90 ? 1.764 -7.541 -2.868 1.00 82.50 90 HIS A O 1
ATOM 717 N N . SER A 1 91 ? 2.757 -5.746 -3.791 1.00 86.62 91 SER A N 1
ATOM 718 C CA . SER A 1 91 ? 2.000 -4.741 -3.038 1.00 86.62 91 SER A CA 1
ATOM 719 C C . SER A 1 91 ? 0.503 -4.916 -3.231 1.00 86.62 91 SER A C 1
ATOM 721 O O . SER A 1 91 ? -0.238 -4.999 -2.253 1.00 86.62 91 SER A O 1
ATOM 723 N N . ARG A 1 92 ? 0.051 -5.086 -4.478 1.00 90.94 92 ARG A N 1
ATOM 724 C CA . ARG A 1 92 ? -1.361 -5.329 -4.786 1.00 90.94 92 ARG A CA 1
ATOM 725 C C . ARG A 1 92 ? -1.914 -6.524 -4.015 1.00 90.94 92 ARG A C 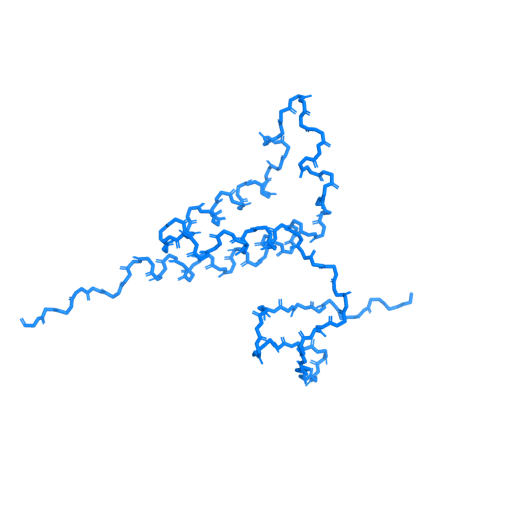1
ATOM 727 O O . ARG A 1 92 ? -2.976 -6.407 -3.412 1.00 90.94 92 ARG A O 1
ATOM 734 N N . LEU A 1 93 ? -1.208 -7.657 -4.016 1.00 87.94 93 LEU A N 1
ATOM 735 C CA . LEU A 1 93 ? -1.662 -8.867 -3.321 1.00 87.94 93 LEU A CA 1
ATOM 736 C C . LEU A 1 93 ? -1.796 -8.653 -1.811 1.00 87.94 93 LEU A C 1
ATOM 738 O O . LEU A 1 93 ? -2.776 -9.099 -1.210 1.00 87.94 93 LEU A O 1
ATOM 742 N N . VAL A 1 94 ? -0.819 -7.987 -1.195 1.00 88.31 94 VAL A N 1
ATOM 743 C CA . VAL A 1 94 ? -0.831 -7.698 0.246 1.00 88.31 94 VAL A CA 1
ATOM 744 C C . VAL A 1 94 ? -1.977 -6.749 0.589 1.00 88.31 94 VAL A C 1
ATOM 746 O O . VAL A 1 94 ? -2.783 -7.052 1.469 1.00 88.31 94 VAL A O 1
ATOM 749 N N . LEU A 1 95 ? -2.100 -5.643 -0.141 1.00 91.50 95 LEU A N 1
ATOM 750 C CA . LEU A 1 95 ? -3.099 -4.605 0.107 1.00 91.50 95 LEU A CA 1
ATOM 751 C C . LEU A 1 95 ? -4.533 -5.103 -0.121 1.00 91.50 95 LEU A C 1
ATOM 753 O O . LEU A 1 95 ? -5.415 -4.825 0.691 1.00 91.50 95 LEU A O 1
ATOM 757 N N . GLN A 1 96 ? -4.769 -5.914 -1.159 1.00 93.00 96 GLN A N 1
ATOM 758 C CA . GLN A 1 96 ? -6.077 -6.538 -1.402 1.00 93.00 96 GLN A CA 1
ATOM 759 C C . GLN A 1 96 ? -6.507 -7.472 -0.265 1.00 93.00 96 GLN A C 1
ATOM 761 O O . GLN A 1 96 ? -7.697 -7.570 0.028 1.00 93.00 96 GLN A O 1
ATOM 766 N N . ARG A 1 97 ? -5.555 -8.155 0.382 1.00 90.31 97 ARG A N 1
ATOM 767 C CA . ARG A 1 97 ? -5.829 -9.009 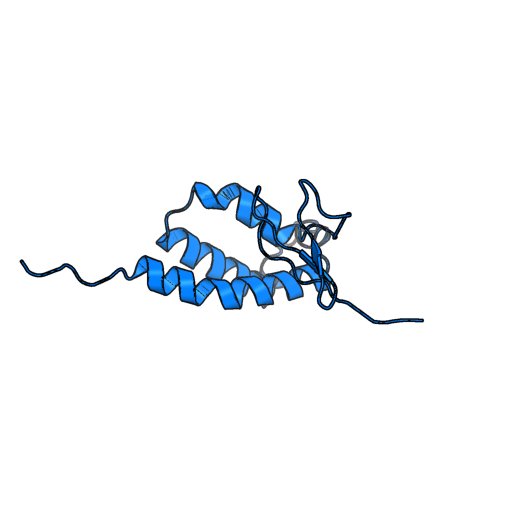1.549 1.00 90.31 97 ARG A CA 1
ATOM 768 C C . ARG A 1 97 ? -6.011 -8.199 2.826 1.00 90.31 97 ARG A C 1
ATOM 770 O O . ARG A 1 97 ? -6.808 -8.589 3.668 1.00 90.31 97 ARG A O 1
ATOM 777 N N . LEU A 1 98 ? -5.285 -7.093 2.973 1.00 89.62 98 LEU A N 1
ATOM 778 C CA . LEU A 1 98 ? -5.335 -6.233 4.153 1.00 89.62 98 LEU A CA 1
ATOM 779 C C . LEU A 1 98 ? -6.637 -5.422 4.238 1.00 89.62 98 LEU A C 1
ATOM 781 O O . LEU A 1 98 ? -7.206 -5.294 5.321 1.00 89.62 98 LEU A O 1
ATOM 785 N N . LEU A 1 99 ? -7.121 -4.898 3.109 1.00 92.44 99 LEU A N 1
ATOM 786 C CA . LEU A 1 99 ? -8.252 -3.966 3.063 1.00 92.44 99 LEU A CA 1
ATOM 787 C C . LEU A 1 99 ? -9.524 -4.474 3.781 1.00 92.44 99 LEU A C 1
ATOM 789 O O . LEU A 1 99 ? -10.071 -3.716 4.582 1.00 92.44 99 LEU A O 1
ATOM 793 N N . PRO A 1 100 ? -9.988 -5.728 3.594 1.00 90.62 100 PRO A N 1
ATOM 794 C CA . PRO A 1 100 ? -11.166 -6.232 4.306 1.00 90.62 100 PRO A CA 1
ATOM 795 C C . PRO A 1 100 ? -11.007 -6.230 5.831 1.00 90.62 100 PRO A C 1
ATOM 797 O O . PRO A 1 100 ? -11.966 -5.955 6.547 1.00 90.62 100 PRO A O 1
ATOM 800 N N . HIS A 1 101 ? -9.800 -6.506 6.337 1.00 89.88 101 HIS A N 1
ATOM 801 C CA . HIS A 1 101 ? -9.528 -6.495 7.776 1.00 89.88 101 HIS A CA 1
ATOM 802 C C . HIS A 1 101 ? -9.584 -5.082 8.356 1.00 89.88 101 HIS A C 1
ATOM 804 O O . HIS A 1 101 ? -10.072 -4.900 9.468 1.00 89.88 101 HIS A O 1
ATOM 810 N N . LEU A 1 102 ? -9.116 -4.086 7.602 1.00 89.00 102 LEU A N 1
ATOM 811 C CA . LEU A 1 102 ? -9.189 -2.687 8.017 1.00 89.00 102 LEU A CA 1
ATOM 812 C C . LEU A 1 102 ? -10.623 -2.166 8.018 1.00 89.00 102 LEU A C 1
ATOM 814 O O . LEU A 1 102 ? -11.004 -1.493 8.966 1.00 89.00 102 LEU A O 1
ATOM 818 N N . ILE A 1 103 ? -11.422 -2.521 7.007 1.00 90.94 103 ILE A N 1
ATOM 819 C CA . ILE A 1 103 ? -12.846 -2.161 6.955 1.00 90.94 103 ILE A CA 1
ATOM 820 C C . ILE A 1 103 ? -13.577 -2.746 8.169 1.00 90.94 103 ILE A C 1
ATOM 822 O O . ILE A 1 103 ? -14.214 -2.012 8.914 1.00 90.94 103 ILE A O 1
ATOM 826 N N . ALA A 1 104 ? -13.391 -4.041 8.445 1.00 88.12 104 ALA A N 1
ATOM 827 C CA . ALA A 1 104 ? -14.002 -4.680 9.610 1.00 88.12 104 ALA A CA 1
ATOM 828 C C . ALA A 1 104 ? -13.558 -4.048 10.946 1.00 88.12 104 ALA A C 1
ATOM 830 O O . ALA A 1 104 ? -14.344 -3.970 11.887 1.00 88.12 104 ALA A O 1
ATOM 831 N N . ALA A 1 105 ? -12.302 -3.602 11.041 1.00 85.75 105 ALA A N 1
ATOM 832 C CA . ALA A 1 105 ? -11.796 -2.908 12.222 1.00 85.75 105 ALA A CA 1
ATOM 833 C C . ALA A 1 105 ? -12.344 -1.477 12.356 1.00 85.75 105 ALA A C 1
ATOM 835 O O . ALA A 1 105 ? -12.519 -1.008 13.479 1.00 85.75 105 ALA A O 1
ATOM 836 N N . ALA A 1 106 ? -12.608 -0.793 11.239 1.00 86.94 106 ALA A N 1
ATOM 837 C CA . ALA A 1 106 ? -13.194 0.545 11.216 1.00 86.94 106 ALA A CA 1
ATOM 838 C C . ALA A 1 106 ? -14.678 0.530 11.615 1.00 86.94 106 ALA A C 1
ATOM 840 O O . ALA A 1 106 ? -15.125 1.437 12.312 1.00 86.94 106 ALA A O 1
ATOM 841 N N . ASP A 1 107 ? -15.415 -0.511 11.216 1.00 81.94 107 ASP A N 1
ATOM 842 C CA . ASP A 1 107 ? -16.855 -0.622 11.474 1.00 81.94 107 ASP A CA 1
ATOM 843 C C . ASP A 1 107 ? -17.187 -0.954 12.942 1.00 81.94 107 ASP A C 1
ATOM 845 O O . ASP A 1 107 ? -18.290 -0.657 13.396 1.00 81.94 107 ASP A O 1
ATOM 849 N N . GLY A 1 108 ? -16.232 -1.510 13.702 1.00 65.62 108 GLY A N 1
ATOM 850 C CA . GLY A 1 108 ? -16.373 -1.841 15.125 1.00 65.62 108 GLY A CA 1
ATOM 851 C C . GLY A 1 108 ? -17.491 -2.857 15.443 1.00 65.62 108 GLY A C 1
ATOM 852 O O . GLY A 1 108 ? -18.390 -3.113 14.643 1.00 65.62 108 GLY A O 1
ATOM 853 N N . PRO A 1 109 ? -17.481 -3.502 16.623 1.00 61.47 109 PRO A N 1
ATOM 854 C CA . PRO A 1 109 ? -18.690 -4.157 17.111 1.00 61.47 109 PRO A CA 1
ATOM 855 C C . PRO A 1 109 ? -19.753 -3.086 17.432 1.00 61.47 109 PRO A C 1
ATOM 857 O O . PRO A 1 109 ? -19.388 -2.002 17.897 1.00 61.47 109 PRO A O 1
ATOM 860 N N . PRO A 1 110 ? -21.057 -3.368 17.236 1.00 54.41 110 PRO A N 1
ATOM 861 C CA . PRO A 1 110 ? -22.108 -2.449 17.661 1.00 54.41 110 PRO A CA 1
ATOM 862 C C . PRO A 1 110 ? -21.966 -2.145 19.164 1.00 54.41 110 PRO A C 1
ATOM 864 O O . PRO A 1 110 ? -21.497 -3.013 19.915 1.00 54.41 110 PRO A O 1
ATOM 867 N N . PRO A 1 111 ? -22.351 -0.939 19.626 1.00 54.22 111 PRO A N 1
ATOM 868 C CA . PRO A 1 111 ? -22.350 -0.632 21.050 1.00 54.22 111 PRO A CA 1
ATOM 869 C C . PRO A 1 111 ? -23.187 -1.682 21.788 1.00 54.22 111 PRO A C 1
ATOM 871 O O . PRO A 1 111 ? -24.283 -2.032 21.349 1.00 54.22 111 PRO A O 1
ATOM 874 N N . ARG A 1 112 ? -22.649 -2.225 22.886 1.00 60.00 112 ARG A N 1
ATOM 875 C CA . ARG A 1 112 ? -23.441 -3.061 23.790 1.00 60.00 112 ARG A CA 1
ATOM 876 C C . ARG A 1 112 ? -24.513 -2.169 24.409 1.00 60.00 112 ARG A C 1
ATOM 878 O O . ARG A 1 112 ? -24.181 -1.175 25.046 1.00 60.00 112 ARG 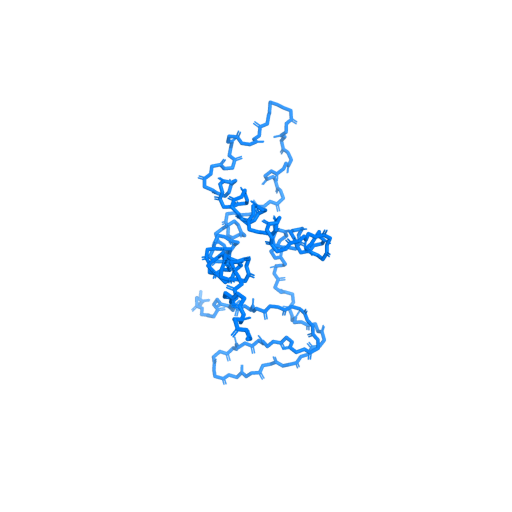A O 1
ATOM 885 N N . GLU A 1 113 ? -25.773 -2.498 24.155 1.00 52.06 113 GLU A N 1
ATOM 886 C CA . GLU A 1 113 ? -26.887 -1.968 24.933 1.00 52.06 113 GLU A CA 1
ATOM 887 C C . GLU A 1 113 ? -26.826 -2.646 26.310 1.00 52.06 113 GLU A C 1
ATOM 889 O O . GLU A 1 113 ? -27.021 -3.861 26.405 1.00 52.06 113 GLU A O 1
ATOM 894 N N . ASP A 1 114 ? -26.457 -1.872 27.334 1.00 58.88 114 ASP A N 1
ATOM 895 C CA . ASP A 1 114 ? -26.510 -2.261 28.749 1.00 58.88 114 ASP A CA 1
ATOM 896 C C . ASP A 1 114 ? -27.909 -1.998 29.335 1.00 58.88 114 ASP A C 1
ATOM 898 O O . ASP A 1 114 ? -28.496 -0.932 29.020 1.00 58.88 114 ASP A O 1
#

Organism: NCBI:txid1631477